Protein AF-A0A2A2EE87-F1 (afdb_monomer_lite)

Organism: NCBI:txid1960968

pLDDT: mean 79.37, std 14.18, range [43.84, 96.19]

Structure (mmCIF, N/CA/C/O backbone):
data_AF-A0A2A2EE87-F1
#
_entry.id   AF-A0A2A2EE87-F1
#
loop_
_atom_site.group_PDB
_atom_site.id
_atom_site.type_symbol
_atom_site.label_atom_id
_atom_site.label_alt_id
_atom_site.label_comp_id
_atom_site.label_asym_id
_atom_site.label_entity_id
_atom_site.label_seq_id
_atom_site.pd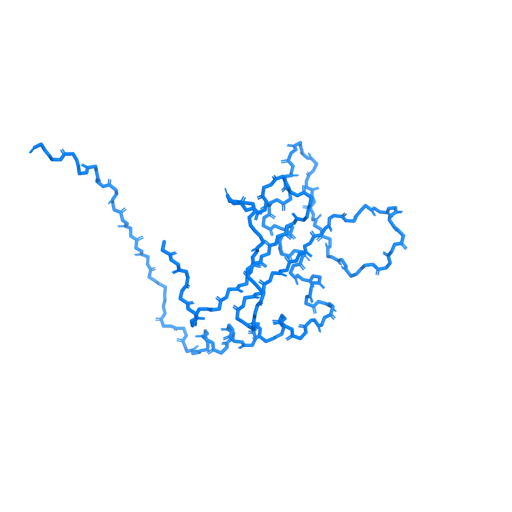bx_PDB_ins_code
_atom_site.Cartn_x
_atom_site.Cartn_y
_atom_site.Cartn_z
_atom_site.occupancy
_atom_site.B_iso_or_equiv
_atom_site.auth_seq_id
_atom_site.auth_comp_id
_atom_site.auth_asym_id
_atom_site.auth_atom_id
_atom_site.pdbx_PDB_model_num
ATOM 1 N N . HIS A 1 1 ? 0.737 17.628 10.728 1.00 49.25 1 HIS A N 1
ATOM 2 C CA . HIS A 1 1 ? 0.165 16.891 11.873 1.00 49.25 1 HIS A CA 1
ATOM 3 C C . HIS A 1 1 ? 0.764 15.494 11.883 1.00 49.25 1 HIS A C 1
ATOM 5 O O . HIS A 1 1 ? 0.856 14.929 10.801 1.00 49.25 1 HIS A O 1
ATOM 11 N N . PRO A 1 2 ? 1.221 14.968 13.031 1.00 76.94 2 PRO A N 1
ATOM 12 C CA . PRO A 1 2 ? 1.703 13.591 13.106 1.00 76.94 2 PRO A CA 1
ATOM 13 C C . PRO A 1 2 ? 0.554 12.615 12.827 1.00 76.94 2 PRO A C 1
ATOM 15 O O . PRO A 1 2 ? -0.592 12.890 13.188 1.00 76.94 2 PRO A O 1
ATOM 18 N N . ILE A 1 3 ? 0.862 11.493 12.178 1.00 79.62 3 ILE A N 1
ATOM 19 C CA . ILE A 1 3 ? -0.078 10.379 12.033 1.00 79.62 3 ILE A CA 1
ATOM 20 C C . ILE A 1 3 ? -0.257 9.752 13.420 1.00 79.62 3 ILE A C 1
ATOM 22 O O . ILE A 1 3 ? 0.721 9.542 14.137 1.00 79.62 3 ILE A O 1
ATOM 26 N N . GLY A 1 4 ? -1.509 9.531 13.826 1.00 83.12 4 GLY A N 1
ATOM 27 C CA . GLY A 1 4 ? -1.816 8.938 15.126 1.00 83.12 4 GLY A CA 1
ATOM 28 C C . GLY A 1 4 ? -1.294 7.509 15.209 1.00 83.12 4 GLY A C 1
ATOM 29 O O . GLY A 1 4 ? -1.307 6.793 14.212 1.00 83.12 4 GLY A O 1
ATOM 30 N N . GLU A 1 5 ? -0.866 7.082 16.397 1.00 83.50 5 GLU A N 1
ATOM 31 C CA . GLU A 1 5 ? -0.280 5.751 16.564 1.00 83.50 5 GLU A CA 1
ATOM 32 C C . GLU A 1 5 ? -1.253 4.653 16.118 1.00 83.50 5 GLU A C 1
ATOM 34 O O . GLU A 1 5 ? -0.819 3.696 15.493 1.00 83.50 5 GLU A O 1
ATOM 39 N N . ASP A 1 6 ? -2.560 4.824 16.347 1.00 88.06 6 ASP A N 1
ATOM 40 C CA . ASP A 1 6 ? -3.616 3.856 16.009 1.00 88.06 6 ASP A CA 1
ATOM 41 C C . ASP A 1 6 ? -3.993 3.756 14.530 1.00 88.06 6 ASP A C 1
ATOM 43 O O . ASP A 1 6 ? -4.875 2.977 14.164 1.00 88.06 6 ASP A O 1
ATOM 47 N N . VAL A 1 7 ? -3.310 4.505 13.671 1.00 89.94 7 VAL A N 1
ATOM 48 C CA . VAL A 1 7 ? -3.537 4.481 12.230 1.00 89.94 7 VAL A CA 1
ATOM 49 C C . VAL A 1 7 ? -2.673 3.399 11.589 1.00 89.94 7 VAL A C 1
ATOM 51 O O . VAL A 1 7 ? -1.485 3.274 11.879 1.00 89.94 7 VAL A O 1
ATOM 54 N N . TRP A 1 8 ? -3.280 2.634 10.686 1.00 93.69 8 TRP A N 1
ATOM 55 C CA . TRP A 1 8 ? -2.560 1.718 9.812 1.00 93.69 8 TRP A CA 1
ATOM 56 C C . TRP A 1 8 ? -2.164 2.430 8.523 1.00 93.69 8 TRP A C 1
ATOM 58 O O . TRP A 1 8 ? -2.991 3.089 7.891 1.00 93.69 8 TRP A O 1
ATOM 68 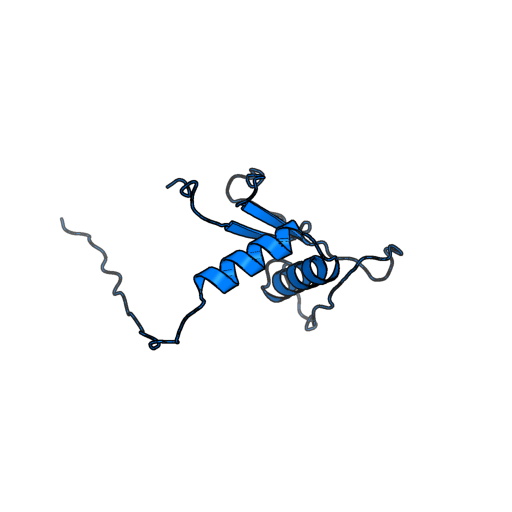N N . VAL A 1 9 ? -0.900 2.288 8.138 1.00 93.44 9 VAL A N 1
ATOM 69 C CA . VAL A 1 9 ? -0.314 2.905 6.949 1.00 93.44 9 VAL A CA 1
ATOM 70 C C . VAL A 1 9 ? 0.340 1.820 6.105 1.00 93.44 9 VAL A C 1
ATOM 72 O O . VAL A 1 9 ? 1.205 1.085 6.580 1.00 93.44 9 VAL A O 1
ATOM 75 N N . THR A 1 10 ? -0.064 1.737 4.841 1.00 92.81 10 THR A N 1
ATOM 76 C CA . THR A 1 10 ? 0.619 0.930 3.829 1.00 92.81 10 THR A CA 1
ATOM 77 C C . THR A 1 10 ? 1.139 1.875 2.758 1.00 92.81 10 THR A C 1
ATOM 79 O O . THR A 1 10 ? 0.357 2.422 1.982 1.00 92.81 10 THR A O 1
ATOM 82 N N . SER A 1 11 ? 2.450 2.081 2.738 1.00 91.06 11 SER A N 1
ATOM 83 C CA . SER A 1 11 ? 3.143 2.853 1.710 1.00 91.06 11 SER A CA 1
ATOM 84 C C . SER A 1 11 ? 3.680 1.909 0.641 1.00 91.06 11 SER A C 1
ATOM 86 O O . SER A 1 11 ? 4.163 0.821 0.959 1.00 91.06 11 SER A O 1
ATOM 88 N N . VAL A 1 12 ? 3.631 2.328 -0.619 1.00 89.88 12 VAL A N 1
ATOM 89 C CA . VAL A 1 12 ? 4.325 1.659 -1.725 1.00 89.88 12 VAL A CA 1
ATOM 90 C C . VAL A 1 12 ? 5.304 2.66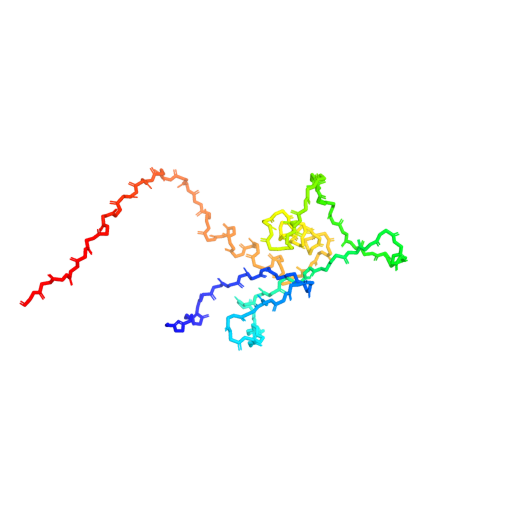4 -2.313 1.00 89.88 12 VAL A C 1
ATOM 92 O O . VAL A 1 12 ? 4.917 3.799 -2.565 1.00 89.88 12 VAL A O 1
ATOM 95 N N . GLU A 1 13 ? 6.557 2.259 -2.475 1.00 87.44 13 GLU A N 1
ATOM 96 C CA . GLU A 1 13 ? 7.658 3.102 -2.945 1.00 87.44 13 GLU A CA 1
ATOM 97 C C . GLU A 1 13 ? 8.423 2.371 -4.047 1.00 87.44 13 GLU A C 1
ATOM 99 O O . GLU A 1 13 ? 8.628 1.157 -3.957 1.00 87.44 13 GLU A O 1
ATOM 104 N N . MET A 1 14 ? 8.898 3.099 -5.056 1.00 85.62 14 MET A N 1
ATOM 105 C CA . MET A 1 14 ? 9.789 2.553 -6.080 1.00 85.62 14 MET A CA 1
ATOM 106 C C . MET A 1 14 ? 11.217 3.065 -5.860 1.00 85.62 14 MET A C 1
ATOM 108 O O . MET A 1 14 ? 11.449 4.264 -5.758 1.00 85.62 14 MET A O 1
ATOM 112 N N . GLU A 1 15 ? 12.194 2.161 -5.790 1.00 78.00 15 GLU A N 1
ATOM 113 C CA . GLU A 1 15 ? 13.594 2.497 -5.480 1.00 78.00 15 GLU A CA 1
ATOM 114 C C . GLU A 1 15 ? 14.293 3.310 -6.576 1.00 78.00 15 GLU A C 1
ATOM 116 O O . GLU A 1 15 ? 15.259 4.019 -6.300 1.00 78.00 15 GLU A O 1
ATOM 121 N N . ASP A 1 16 ? 13.806 3.225 -7.811 1.00 69.75 16 ASP A N 1
ATOM 122 C CA . ASP A 1 16 ? 14.354 3.952 -8.958 1.00 69.75 16 ASP A CA 1
ATOM 123 C C . ASP A 1 16 ? 13.851 5.415 -9.026 1.00 69.75 16 ASP A C 1
ATOM 125 O O . ASP A 1 16 ? 14.071 6.120 -10.015 1.00 69.75 16 ASP A O 1
ATOM 129 N N . GLU A 1 17 ? 13.192 5.896 -7.964 1.00 64.31 17 GLU A N 1
ATOM 130 C CA . GLU A 1 17 ? 12.697 7.266 -7.826 1.00 64.31 17 GLU A CA 1
ATOM 131 C C . GLU A 1 17 ? 13.704 8.207 -7.159 1.00 64.31 17 GLU A C 1
ATOM 133 O O . GLU A 1 17 ? 14.360 7.897 -6.168 1.00 64.31 17 GLU A O 1
ATOM 138 N N . LEU A 1 18 ? 13.763 9.438 -7.670 1.00 54.03 18 LEU A N 1
ATOM 139 C CA . LEU A 1 18 ? 14.612 10.510 -7.143 1.00 54.03 18 LEU A CA 1
ATOM 140 C C . LEU A 1 18 ? 14.035 11.197 -5.889 1.00 54.03 18 LEU A C 1
ATOM 142 O O . LEU A 1 18 ? 14.736 12.008 -5.287 1.00 54.03 18 LEU A O 1
ATOM 146 N N . VAL A 1 19 ? 12.784 10.915 -5.490 1.00 55.16 19 VAL A N 1
ATOM 147 C CA . VAL A 1 19 ? 12.137 11.553 -4.326 1.00 55.16 19 VAL A CA 1
ATOM 148 C C . VAL A 1 19 ? 11.161 10.593 -3.626 1.00 55.16 19 VAL A C 1
ATOM 150 O O . VAL A 1 19 ? 9.952 10.727 -3.767 1.00 55.16 19 VAL A O 1
ATOM 153 N N . ALA A 1 20 ? 11.673 9.651 -2.829 1.00 50.69 20 ALA A N 1
ATOM 154 C CA . ALA A 1 20 ? 10.826 8.764 -2.015 1.00 50.69 20 ALA A CA 1
ATOM 155 C C . ALA A 1 20 ? 10.315 9.407 -0.704 1.00 50.69 20 ALA A C 1
ATOM 157 O O . ALA A 1 20 ? 9.511 8.816 0.004 1.00 50.69 20 ALA A O 1
ATOM 158 N N . ALA A 1 21 ? 10.726 10.635 -0.369 1.00 53.84 21 ALA A N 1
ATOM 159 C CA . ALA A 1 21 ? 10.175 11.369 0.768 1.00 53.84 21 ALA A CA 1
ATOM 160 C C . ALA A 1 21 ? 10.365 12.878 0.584 1.00 53.84 21 ALA A C 1
ATOM 162 O O . ALA A 1 21 ? 11.439 13.331 0.185 1.00 53.84 21 ALA A O 1
ATOM 163 N N . LEU A 1 22 ? 9.339 13.671 0.913 1.00 52.16 22 LEU A N 1
ATOM 164 C CA . LEU A 1 22 ? 9.411 15.141 0.878 1.00 52.16 22 LEU A CA 1
ATOM 165 C C . LEU A 1 22 ? 10.509 15.687 1.817 1.00 52.16 22 LEU A C 1
ATOM 167 O O . LEU A 1 22 ? 11.001 16.795 1.611 1.00 52.16 22 LEU A O 1
ATOM 171 N N . ASP A 1 23 ? 10.886 14.899 2.830 1.00 62.78 23 ASP A N 1
ATOM 172 C CA . ASP A 1 23 ? 11.931 15.174 3.820 1.00 62.78 23 ASP A CA 1
ATOM 173 C C . ASP A 1 23 ? 13.140 14.214 3.743 1.00 62.78 23 ASP A C 1
ATOM 175 O O . ASP A 1 23 ? 14.098 14.374 4.502 1.00 62.78 23 ASP A O 1
ATOM 179 N N . GLY A 1 24 ? 13.127 13.237 2.828 1.00 64.12 24 GLY A N 1
ATOM 180 C CA . GLY A 1 24 ? 14.181 12.225 2.683 1.00 64.12 24 GLY A CA 1
ATOM 181 C C . GLY A 1 24 ? 14.280 11.209 3.832 1.00 64.12 24 GLY A C 1
ATOM 182 O O . GLY A 1 24 ? 15.231 10.423 3.848 1.00 64.12 24 GLY A O 1
ATOM 183 N N . ALA A 1 25 ? 13.360 11.221 4.802 1.00 73.00 25 ALA A N 1
ATOM 184 C CA . ALA A 1 25 ? 13.392 10.298 5.930 1.00 73.00 25 ALA A CA 1
ATOM 185 C C . ALA A 1 25 ? 12.823 8.926 5.540 1.00 73.00 25 ALA A C 1
ATOM 187 O O . ALA A 1 25 ? 11.872 8.820 4.772 1.00 73.00 25 ALA A O 1
ATOM 188 N N . ALA A 1 26 ? 13.394 7.858 6.101 1.00 78.88 26 ALA A N 1
ATOM 189 C CA . ALA A 1 26 ? 12.797 6.535 5.979 1.00 78.88 26 ALA A CA 1
ATOM 190 C C . ALA A 1 26 ? 11.458 6.497 6.728 1.00 78.88 26 ALA A C 1
ATOM 192 O O . ALA A 1 26 ? 11.360 6.987 7.858 1.00 78.88 26 ALA A O 1
ATOM 193 N N . ASN A 1 27 ? 10.457 5.862 6.120 1.00 81.31 27 ASN A N 1
ATOM 194 C CA . ASN A 1 27 ? 9.210 5.546 6.802 1.00 81.31 27 ASN A CA 1
ATOM 195 C C . ASN A 1 27 ? 9.473 4.767 8.105 1.00 81.31 27 ASN A C 1
ATOM 197 O O . ASN A 1 27 ? 10.352 3.898 8.127 1.00 81.31 27 ASN A O 1
ATOM 201 N N . PRO A 1 28 ? 8.704 5.027 9.177 1.00 85.62 28 PRO A N 1
ATOM 202 C CA . PRO A 1 28 ? 8.734 4.207 10.380 1.00 85.62 28 PRO A CA 1
ATOM 203 C C . PRO A 1 28 ? 8.495 2.723 10.073 1.00 85.62 28 PRO A C 1
ATOM 205 O O . PRO A 1 28 ? 7.691 2.376 9.212 1.00 85.62 28 PRO A O 1
ATOM 208 N N . GLU A 1 29 ? 9.156 1.842 10.823 1.00 83.38 29 GLU A N 1
ATOM 209 C CA . GLU A 1 29 ? 8.983 0.392 10.706 1.00 83.38 29 GLU A CA 1
ATOM 210 C C . GLU A 1 29 ? 8.402 -0.160 12.015 1.00 83.38 29 GLU A C 1
ATOM 212 O O . GLU A 1 29 ? 9.094 -0.283 13.028 1.00 83.38 29 GLU A O 1
ATOM 217 N N . HIS A 1 30 ? 7.102 -0.461 12.011 1.00 88.50 30 HIS A N 1
ATOM 218 C CA . HIS A 1 30 ? 6.391 -1.120 13.112 1.00 88.50 30 HIS A CA 1
ATOM 219 C C . HIS A 1 30 ? 5.142 -1.840 12.585 1.00 88.50 30 HIS A C 1
ATOM 221 O O . HIS A 1 30 ? 4.755 -1.659 11.439 1.00 88.50 30 HIS A O 1
ATOM 227 N N . ASP A 1 31 ? 4.452 -2.618 13.422 1.00 90.69 31 ASP A N 1
ATOM 228 C CA . ASP A 1 31 ? 3.365 -3.525 12.995 1.00 90.69 31 ASP A CA 1
ATOM 229 C C . ASP A 1 31 ? 2.183 -2.883 12.247 1.00 90.69 31 ASP A C 1
ATOM 231 O O . ASP A 1 31 ? 1.410 -3.598 11.619 1.00 90.69 31 ASP A O 1
ATOM 235 N N . ARG A 1 32 ? 2.029 -1.560 12.346 1.00 93.38 32 ARG A N 1
ATOM 236 C CA . ARG A 1 32 ? 0.958 -0.772 11.712 1.00 93.38 32 ARG A CA 1
ATOM 237 C C . ARG A 1 32 ? 1.460 0.105 10.565 1.00 93.38 32 ARG A C 1
ATOM 239 O O . ARG A 1 32 ? 0.659 0.800 9.953 1.00 93.38 32 ARG A O 1
ATOM 246 N N . TRP A 1 33 ? 2.763 0.100 10.290 1.00 93.62 33 TRP A N 1
ATOM 247 C CA . TRP A 1 33 ? 3.368 0.841 9.190 1.00 93.62 33 TRP A CA 1
ATOM 248 C C . TRP A 1 33 ? 4.185 -0.113 8.330 1.00 93.62 33 TRP A C 1
ATOM 250 O O . TRP A 1 33 ? 5.247 -0.593 8.728 1.00 93.62 33 TRP A O 1
ATOM 260 N N . LEU A 1 34 ? 3.685 -0.368 7.126 1.00 93.44 34 LEU A N 1
ATOM 261 C CA . LEU A 1 34 ? 4.329 -1.227 6.146 1.00 93.44 34 LEU A CA 1
ATOM 262 C C . LEU A 1 34 ? 4.766 -0.387 4.953 1.00 93.44 34 LEU A C 1
ATOM 264 O O . LEU A 1 34 ? 3.963 0.351 4.391 1.00 93.44 34 LEU A O 1
ATOM 268 N N . THR A 1 35 ? 6.022 -0.544 4.542 1.00 92.62 35 THR A N 1
ATOM 269 C CA . THR A 1 35 ? 6.520 -0.001 3.275 1.00 92.62 35 THR A CA 1
ATOM 270 C C . THR A 1 35 ? 6.813 -1.151 2.319 1.00 92.62 35 THR A C 1
ATOM 272 O O . THR A 1 35 ? 7.680 -1.984 2.590 1.00 92.62 35 THR A O 1
ATOM 275 N N . VAL A 1 36 ? 6.090 -1.208 1.203 1.00 91.62 36 VAL A N 1
ATOM 276 C CA . VAL A 1 36 ? 6.370 -2.106 0.079 1.00 91.62 36 VAL A CA 1
ATOM 277 C C . VAL A 1 36 ? 7.333 -1.389 -0.860 1.00 91.62 36 VAL A C 1
ATOM 279 O O . VAL A 1 36 ? 6.966 -0.385 -1.458 1.00 91.62 36 VAL A O 1
ATOM 282 N N . ARG A 1 37 ? 8.560 -1.899 -0.989 1.00 89.31 37 ARG A N 1
ATOM 283 C CA . ARG A 1 37 ? 9.569 -1.342 -1.902 1.00 89.31 37 ARG A CA 1
ATOM 284 C C . ARG A 1 37 ? 9.636 -2.164 -3.184 1.00 89.31 37 ARG A C 1
ATOM 286 O O . ARG A 1 37 ? 9.914 -3.362 -3.132 1.00 89.31 37 ARG A O 1
ATOM 293 N N . GLY A 1 38 ? 9.365 -1.525 -4.316 1.00 87.31 38 GLY A N 1
ATOM 294 C CA . GLY A 1 38 ? 9.526 -2.084 -5.653 1.00 87.31 38 GLY A CA 1
ATOM 295 C C . GLY A 1 38 ? 10.806 -1.588 -6.323 1.00 87.31 38 GLY A C 1
ATOM 296 O O . GLY A 1 38 ? 11.303 -0.508 -6.024 1.00 87.31 38 GLY A O 1
ATOM 297 N N . ARG A 1 39 ? 11.333 -2.374 -7.259 1.00 85.38 39 ARG A N 1
ATOM 298 C CA . ARG A 1 39 ? 12.466 -2.001 -8.115 1.00 85.38 39 ARG A CA 1
ATOM 299 C C . ARG A 1 39 ? 12.186 -2.471 -9.534 1.00 85.38 39 ARG A C 1
ATOM 301 O O . ARG A 1 39 ? 11.634 -3.560 -9.713 1.00 85.38 39 ARG A O 1
ATOM 308 N N . LEU A 1 40 ? 12.586 -1.689 -10.530 1.00 82.50 40 LEU A N 1
ATOM 309 C CA . LEU A 1 40 ? 12.581 -2.143 -11.912 1.00 82.50 40 LEU A CA 1
ATOM 310 C C . LEU A 1 40 ? 13.667 -3.206 -12.113 1.00 82.50 40 LEU A C 1
ATOM 312 O O . LEU A 1 40 ? 14.855 -2.965 -11.904 1.00 82.50 40 LEU A O 1
ATOM 316 N N . ALA A 1 41 ? 13.255 -4.392 -12.548 1.00 74.62 41 ALA A N 1
ATOM 317 C CA . ALA A 1 41 ? 14.168 -5.411 -13.038 1.00 74.62 41 ALA A CA 1
ATOM 318 C C . ALA A 1 41 ? 14.205 -5.324 -14.567 1.00 74.62 41 ALA A C 1
ATOM 320 O O . ALA A 1 41 ? 13.173 -5.455 -15.223 1.00 74.62 41 ALA A O 1
ATOM 321 N N . GLY A 1 42 ? 15.387 -5.082 -15.135 1.00 66.06 42 GLY A N 1
ATOM 322 C CA . GLY A 1 42 ? 15.605 -5.284 -16.565 1.00 66.06 42 GLY A CA 1
ATOM 323 C C . GLY A 1 42 ? 15.647 -6.778 -16.893 1.00 66.06 42 GLY A C 1
ATOM 324 O O . GLY A 1 42 ? 16.008 -7.590 -16.043 1.00 66.06 42 GLY A O 1
ATOM 325 N N . ASP A 1 43 ? 15.335 -7.127 -18.141 1.00 61.72 43 ASP A N 1
ATOM 326 C CA . ASP A 1 43 ? 15.269 -8.511 -18.651 1.00 61.72 43 ASP A CA 1
ATOM 327 C C . ASP A 1 43 ? 16.591 -9.307 -18.472 1.00 61.72 43 ASP A C 1
ATOM 329 O O . ASP A 1 43 ? 16.614 -10.532 -18.551 1.00 61.72 43 ASP A O 1
ATOM 333 N N . ASP A 1 44 ? 17.700 -8.614 -18.186 1.00 56.56 44 ASP A N 1
ATOM 334 C CA . ASP A 1 44 ? 19.064 -9.156 -18.099 1.00 56.56 44 ASP A CA 1
ATOM 335 C C . ASP A 1 44 ? 19.569 -9.374 -16.652 1.00 56.56 44 ASP A C 1
ATOM 337 O O . ASP A 1 44 ? 20.695 -9.825 -16.446 1.00 56.56 44 ASP A O 1
ATOM 341 N N . ASP A 1 45 ? 18.773 -9.068 -15.613 1.00 60.03 45 ASP A N 1
ATOM 342 C CA . ASP A 1 45 ? 19.272 -9.119 -14.221 1.00 60.03 45 ASP A CA 1
ATOM 343 C C . ASP A 1 45 ? 19.406 -10.559 -13.674 1.00 60.03 45 ASP A C 1
ATOM 345 O O . ASP A 1 45 ? 19.972 -10.768 -12.603 1.00 60.03 45 ASP A O 1
ATOM 349 N N . GLY A 1 46 ? 18.920 -11.581 -14.398 1.00 53.62 46 GLY A N 1
ATOM 350 C CA . GLY A 1 46 ? 19.184 -13.014 -14.152 1.00 53.62 46 GLY A CA 1
ATOM 351 C C . GLY A 1 46 ? 18.766 -13.569 -12.777 1.00 53.62 46 GLY A C 1
ATOM 352 O O . GLY A 1 46 ? 18.932 -14.760 -12.503 1.00 53.62 46 GLY A O 1
ATOM 353 N N . ARG A 1 47 ? 18.228 -12.725 -11.895 1.00 58.66 47 ARG A N 1
ATOM 354 C CA . ARG A 1 47 ? 17.734 -13.076 -10.567 1.00 58.66 47 ARG A CA 1
ATOM 355 C C . ARG A 1 47 ? 16.294 -13.561 -10.705 1.00 58.66 47 ARG A C 1
ATOM 357 O O . ARG A 1 47 ? 15.483 -12.848 -11.291 1.00 58.66 47 ARG A O 1
ATOM 364 N N . PRO A 1 48 ? 15.935 -14.723 -10.136 1.00 57.12 48 PRO A N 1
ATOM 365 C CA . PRO A 1 48 ? 14.540 -15.116 -10.017 1.00 57.12 48 PRO A CA 1
ATOM 366 C C . PRO A 1 48 ? 13.871 -14.189 -8.997 1.00 57.12 48 PRO A C 1
ATOM 368 O O . PRO A 1 48 ? 13.889 -14.441 -7.793 1.00 57.12 48 PRO A O 1
ATOM 371 N N . LEU A 1 49 ? 13.345 -13.071 -9.483 1.00 67.31 49 LEU A N 1
ATOM 372 C CA . LEU A 1 49 ? 12.527 -12.148 -8.715 1.00 67.31 49 LEU A CA 1
ATOM 373 C C . LEU A 1 49 ? 11.065 -12.472 -9.001 1.00 67.31 49 LEU A C 1
ATOM 375 O O . LEU A 1 49 ? 10.681 -12.694 -10.147 1.00 67.31 49 LEU A O 1
ATOM 379 N N . VAL A 1 50 ? 10.249 -12.496 -7.950 1.00 79.81 50 VAL A N 1
ATOM 380 C CA . VAL A 1 50 ? 8.802 -12.405 -8.127 1.00 79.81 50 VAL A CA 1
ATOM 381 C C . VAL A 1 50 ? 8.531 -11.007 -8.664 1.00 79.81 50 VAL A C 1
ATOM 383 O O . VAL A 1 50 ? 8.827 -10.020 -7.992 1.00 79.81 50 VAL A O 1
ATOM 386 N N . SER A 1 51 ? 8.027 -10.933 -9.888 1.00 82.81 51 SER A N 1
ATOM 387 C CA . SER A 1 51 ? 7.748 -9.683 -10.580 1.00 82.81 51 SER A CA 1
ATOM 388 C C . SER A 1 51 ? 6.361 -9.729 -11.204 1.00 82.81 51 SER A C 1
ATOM 390 O O . SER A 1 51 ? 5.834 -10.790 -11.542 1.00 82.81 51 SER A O 1
ATOM 392 N N . SER A 1 52 ? 5.761 -8.553 -11.338 1.00 85.25 52 SER A N 1
ATOM 393 C CA . SER A 1 52 ? 4.509 -8.359 -12.060 1.00 85.25 52 SER A CA 1
ATOM 394 C C . SER A 1 52 ? 4.795 -7.425 -13.233 1.00 85.25 52 SER A C 1
ATOM 396 O O . SER A 1 52 ? 5.419 -6.382 -13.017 1.00 85.25 52 SER A O 1
ATOM 398 N N . PRO A 1 53 ? 4.411 -7.790 -14.468 1.00 83.94 53 PRO A N 1
ATOM 399 C CA . PRO A 1 53 ? 4.663 -6.951 -15.628 1.00 83.94 53 PRO A CA 1
ATOM 400 C C . PRO A 1 53 ? 3.813 -5.681 -15.559 1.00 83.94 53 PRO A C 1
ATOM 402 O O . PRO A 1 53 ? 2.675 -5.707 -15.093 1.00 83.94 53 PRO A O 1
ATOM 405 N N . VAL A 1 54 ? 4.369 -4.582 -16.060 1.00 81.00 54 VAL A N 1
ATOM 406 C CA . VAL A 1 54 ? 3.654 -3.321 -16.264 1.00 81.00 54 VAL A CA 1
ATOM 407 C C . VAL A 1 54 ? 3.643 -3.042 -17.757 1.00 81.00 54 VAL A C 1
ATOM 409 O O . VAL A 1 54 ? 4.709 -2.937 -18.365 1.00 81.00 54 VAL A O 1
ATOM 412 N N . ASP A 1 55 ? 2.453 -2.909 -18.341 1.00 78.69 55 ASP A N 1
ATOM 413 C CA . ASP A 1 55 ? 2.315 -2.500 -19.737 1.00 78.69 55 ASP A CA 1
ATOM 414 C C . ASP A 1 55 ? 2.727 -1.031 -19.873 1.00 78.69 55 ASP A C 1
ATOM 416 O O . ASP A 1 55 ? 2.056 -0.099 -19.408 1.00 78.69 55 ASP A O 1
ATOM 420 N N . VAL A 1 56 ? 3.881 -0.826 -20.501 1.00 68.12 56 VAL A N 1
ATOM 421 C CA . VAL A 1 56 ? 4.419 0.495 -20.800 1.00 68.12 56 VAL A CA 1
ATOM 422 C C . VAL A 1 56 ? 4.145 0.843 -22.259 1.00 68.12 56 VAL A C 1
ATOM 424 O O . VAL A 1 56 ? 4.713 0.235 -23.154 1.00 68.12 56 VAL A O 1
ATOM 427 N N . ASP A 1 57 ? 3.261 1.816 -22.515 1.00 66.06 57 ASP A N 1
ATOM 428 C CA . ASP A 1 57 ? 3.152 2.406 -23.855 1.00 66.06 57 ASP A CA 1
ATOM 429 C C . ASP A 1 57 ? 4.478 3.090 -24.207 1.00 66.06 57 ASP A C 1
ATOM 431 O O . ASP A 1 57 ? 5.059 3.790 -23.369 1.00 66.06 57 ASP A O 1
ATOM 435 N N . ASP A 1 58 ? 4.912 2.934 -25.459 1.00 56.56 58 ASP A N 1
ATOM 436 C CA . ASP A 1 58 ? 6.127 3.534 -26.015 1.00 56.56 58 ASP A CA 1
ATOM 437 C C . ASP A 1 58 ? 6.025 5.076 -26.041 1.00 56.56 58 ASP A C 1
ATOM 439 O O . ASP A 1 58 ? 5.636 5.689 -27.039 1.00 56.56 58 ASP A O 1
ATOM 443 N N . GLY A 1 59 ? 6.362 5.729 -24.927 1.00 54.72 59 GLY A N 1
ATOM 444 C CA . GLY A 1 59 ? 6.345 7.185 -24.780 1.00 54.72 59 GLY A CA 1
ATOM 445 C C . GLY A 1 59 ? 7.459 7.697 -23.856 1.00 54.72 59 GLY A C 1
ATOM 446 O O . GLY A 1 59 ? 7.839 7.010 -22.907 1.00 54.72 59 GLY A O 1
ATOM 447 N N . PRO A 1 60 ? 8.024 8.893 -24.112 1.00 55.72 60 PRO A N 1
ATOM 448 C CA . PRO A 1 60 ? 9.117 9.420 -23.308 1.00 55.72 60 PRO A CA 1
ATOM 449 C C . PRO A 1 60 ? 8.591 9.917 -21.954 1.00 55.72 60 PRO A C 1
ATOM 451 O O . PRO A 1 60 ? 7.672 10.729 -21.911 1.00 55.72 60 PRO A O 1
ATOM 454 N N . LEU A 1 61 ? 9.250 9.471 -20.878 1.00 53.28 61 LEU A N 1
ATOM 455 C CA . LEU A 1 61 ? 9.012 9.805 -19.463 1.00 53.28 61 LEU A CA 1
ATOM 456 C C . LEU A 1 61 ? 7.804 9.103 -18.822 1.00 53.28 61 LEU A C 1
ATOM 458 O O . LEU A 1 61 ? 6.872 9.754 -18.358 1.00 53.28 61 LEU A O 1
ATOM 462 N N . ARG A 1 62 ? 7.870 7.773 -18.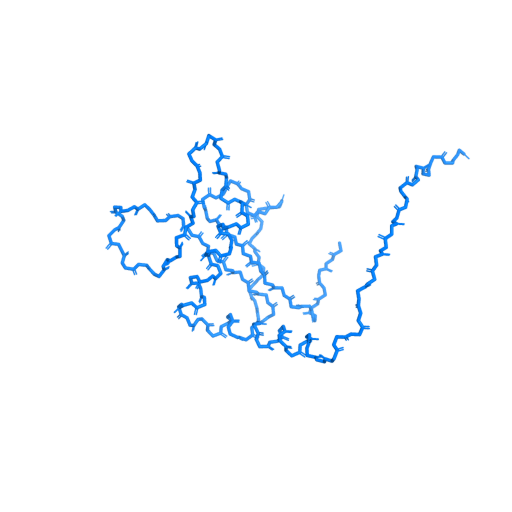697 1.00 57.47 62 ARG A N 1
ATOM 463 C CA . ARG A 1 62 ? 7.167 7.084 -17.608 1.00 57.47 62 ARG A CA 1
ATOM 464 C C . ARG A 1 62 ? 8.070 7.098 -16.391 1.00 57.47 62 ARG A C 1
ATOM 466 O O . ARG A 1 62 ? 9.138 6.493 -16.376 1.00 57.47 62 ARG A O 1
ATOM 473 N N . LEU A 1 63 ? 7.684 7.893 -15.415 1.00 63.72 63 LEU A N 1
ATOM 474 C CA . LEU A 1 63 ? 8.339 7.915 -14.123 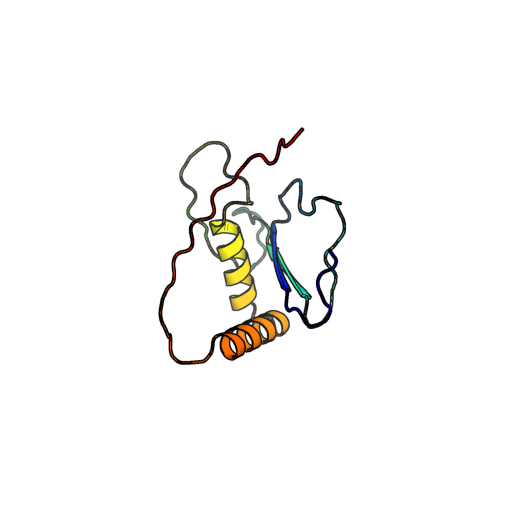1.00 63.72 63 LEU A CA 1
ATOM 475 C C . LEU A 1 63 ? 7.728 6.758 -13.318 1.00 63.72 63 LEU A C 1
ATOM 477 O O . LEU A 1 63 ? 6.522 6.539 -13.373 1.00 63.72 63 LEU A O 1
ATOM 481 N N . THR A 1 64 ? 8.532 6.034 -12.548 1.00 60.81 64 THR A N 1
ATOM 482 C CA . THR A 1 64 ? 8.082 4.887 -11.733 1.00 60.81 64 THR A CA 1
ATOM 483 C C . THR A 1 64 ? 7.015 5.230 -10.680 1.00 60.81 64 THR A C 1
ATOM 485 O O . THR A 1 64 ? 6.457 4.321 -10.075 1.00 60.81 64 THR A O 1
ATOM 488 N N . HIS A 1 65 ? 6.664 6.513 -10.538 1.00 68.44 65 HIS A N 1
ATOM 489 C CA . HIS A 1 65 ? 5.558 6.994 -9.710 1.00 68.44 65 HIS A CA 1
ATOM 490 C C . HIS A 1 65 ? 4.167 6.775 -10.327 1.00 68.44 65 HIS A C 1
ATOM 492 O O . HIS A 1 65 ? 3.164 7.064 -9.672 1.00 68.44 65 HIS A O 1
ATOM 498 N N . ASP A 1 66 ? 4.070 6.285 -11.570 1.00 78.69 66 ASP A N 1
ATOM 499 C CA . ASP A 1 66 ? 2.773 5.895 -12.125 1.00 78.69 66 ASP A CA 1
ATOM 500 C C . ASP A 1 66 ? 2.159 4.769 -11.277 1.00 78.69 66 ASP A C 1
ATOM 502 O O . ASP A 1 66 ? 2.829 3.798 -10.904 1.00 78.69 66 ASP A O 1
ATOM 506 N N . LEU A 1 67 ? 0.849 4.873 -11.024 1.00 84.50 67 LEU A N 1
ATOM 507 C CA . LEU A 1 67 ? 0.095 3.931 -10.188 1.00 84.50 67 LEU A CA 1
ATOM 508 C C . LEU A 1 67 ? 0.309 2.467 -10.607 1.00 84.50 67 LEU A C 1
ATOM 510 O O . LEU A 1 67 ? 0.395 1.594 -9.752 1.00 84.50 67 LEU A O 1
ATOM 514 N N . ALA A 1 68 ? 0.472 2.206 -11.906 1.00 86.56 68 ALA A N 1
ATOM 515 C CA . ALA A 1 68 ? 0.688 0.862 -12.433 1.00 86.56 68 ALA A CA 1
ATOM 516 C C . ALA A 1 68 ? 1.961 0.185 -11.879 1.00 86.56 68 ALA A C 1
ATOM 518 O O . ALA A 1 68 ? 1.957 -1.018 -11.625 1.00 86.56 68 ALA A O 1
ATOM 519 N N . PHE A 1 69 ? 3.042 0.936 -11.631 1.00 86.75 69 PHE A N 1
ATOM 520 C CA . PHE A 1 69 ? 4.251 0.379 -11.010 1.00 86.75 69 PHE A CA 1
ATOM 521 C C . PHE A 1 69 ? 4.041 0.079 -9.526 1.00 86.75 69 PHE A C 1
ATOM 523 O O . PHE A 1 69 ? 4.518 -0.943 -9.034 1.00 86.75 69 PHE A O 1
ATOM 530 N N . HIS A 1 70 ? 3.280 0.923 -8.827 1.00 89.25 70 HIS A N 1
ATOM 531 C CA . HIS A 1 70 ? 2.929 0.698 -7.426 1.00 89.25 70 HIS A CA 1
ATOM 532 C C . HIS A 1 70 ? 2.027 -0.537 -7.279 1.00 89.25 70 HIS A C 1
ATOM 534 O O . HIS A 1 70 ? 2.263 -1.383 -6.416 1.00 89.25 70 HIS A O 1
ATOM 540 N N . GLU A 1 71 ? 1.043 -0.695 -8.166 1.00 91.62 71 GLU A N 1
ATOM 541 C CA . GLU A 1 71 ? 0.197 -1.891 -8.240 1.00 91.62 71 GLU A CA 1
ATOM 542 C C . GLU A 1 71 ? 1.028 -3.153 -8.507 1.00 91.62 71 GLU A C 1
ATOM 544 O O . GLU A 1 71 ? 0.846 -4.166 -7.830 1.00 91.62 71 GLU A O 1
ATOM 549 N N . ALA A 1 72 ? 1.992 -3.092 -9.429 1.00 90.31 72 ALA A N 1
ATOM 550 C CA . ALA A 1 72 ? 2.879 -4.216 -9.721 1.00 90.31 72 ALA A CA 1
ATOM 551 C C . ALA A 1 72 ? 3.814 -4.565 -8.551 1.00 90.31 72 ALA A C 1
ATOM 553 O O . ALA A 1 72 ? 4.026 -5.749 -8.261 1.00 90.31 72 ALA A O 1
ATOM 554 N N . ALA A 1 73 ? 4.352 -3.567 -7.846 1.00 90.31 73 ALA A N 1
ATOM 555 C CA . ALA A 1 73 ? 5.153 -3.782 -6.643 1.00 90.31 73 ALA A CA 1
ATOM 556 C C . ALA A 1 73 ? 4.318 -4.443 -5.535 1.00 90.31 73 ALA A C 1
ATOM 558 O O . ALA A 1 73 ? 4.753 -5.432 -4.938 1.00 90.31 73 ALA A O 1
ATOM 559 N N . TYR A 1 74 ? 3.087 -3.96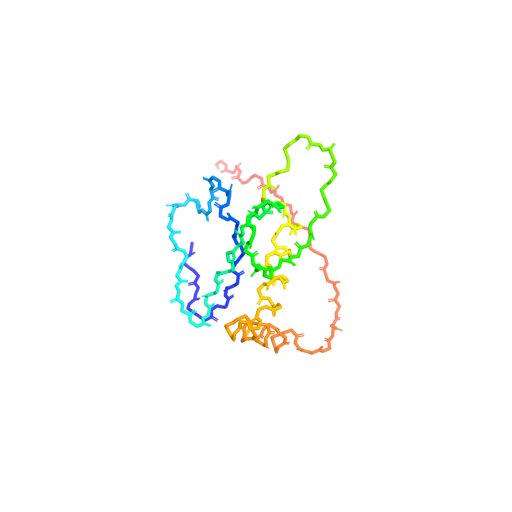8 -5.325 1.00 92.44 74 TYR A N 1
ATOM 560 C CA . TYR A 1 74 ? 2.144 -4.562 -4.377 1.00 92.44 74 TYR A CA 1
ATOM 561 C C . TYR A 1 74 ? 1.801 -6.011 -4.739 1.00 92.44 74 TYR A C 1
ATOM 563 O O . TYR A 1 74 ? 1.890 -6.904 -3.897 1.00 92.44 74 TYR A O 1
ATOM 571 N N . ALA A 1 75 ? 1.466 -6.272 -6.005 1.00 92.19 75 ALA A N 1
ATOM 572 C CA . ALA A 1 75 ? 1.142 -7.608 -6.497 1.00 92.19 75 ALA A CA 1
ATOM 573 C C . ALA A 1 75 ? 2.326 -8.576 -6.360 1.00 92.19 75 ALA A C 1
ATOM 575 O O . ALA A 1 75 ? 2.148 -9.745 -6.011 1.00 92.19 75 ALA A O 1
ATOM 576 N N . SER A 1 76 ? 3.548 -8.098 -6.588 1.00 91.50 76 SER A N 1
ATOM 577 C CA . SER A 1 76 ? 4.765 -8.893 -6.396 1.00 91.50 76 SER A CA 1
ATOM 578 C C . SER A 1 76 ? 4.999 -9.206 -4.914 1.00 91.50 76 SER A C 1
ATOM 580 O O . SER A 1 76 ? 5.299 -10.347 -4.563 1.00 91.50 76 SER A O 1
ATOM 582 N N . ALA A 1 77 ? 4.774 -8.236 -4.023 1.00 91.19 77 ALA A N 1
ATOM 583 C CA . ALA A 1 77 ? 4.842 -8.444 -2.577 1.00 91.19 77 ALA A CA 1
ATOM 584 C C . ALA A 1 77 ? 3.775 -9.430 -2.066 1.00 91.19 77 ALA A C 1
ATOM 586 O O . ALA A 1 77 ? 4.061 -10.240 -1.179 1.00 91.19 77 ALA A O 1
ATOM 587 N N . ALA A 1 78 ? 2.576 -9.413 -2.654 1.00 92.25 78 ALA A N 1
ATOM 588 C CA . ALA A 1 78 ? 1.518 -10.375 -2.356 1.00 92.25 78 ALA A CA 1
ATOM 589 C C . ALA A 1 78 ? 1.906 -11.793 -2.802 1.00 92.25 78 ALA A C 1
ATOM 591 O O . ALA A 1 78 ? 1.761 -12.744 -2.037 1.00 92.25 78 ALA A O 1
ATOM 592 N N . GLN A 1 79 ? 2.474 -11.938 -4.002 1.00 90.81 79 GLN A N 1
ATOM 593 C CA . GLN A 1 79 ? 2.962 -13.224 -4.516 1.00 90.81 79 GLN A CA 1
ATOM 594 C C . GLN A 1 79 ? 4.129 -13.802 -3.698 1.00 90.81 79 GLN A C 1
ATOM 596 O O . GLN A 1 79 ? 4.263 -15.021 -3.605 1.00 90.81 79 GLN A O 1
ATOM 601 N N . LEU A 1 80 ? 4.951 -12.952 -3.073 1.00 89.88 80 LEU A N 1
ATOM 602 C CA . LEU A 1 80 ? 5.994 -13.380 -2.133 1.00 89.88 80 LEU A CA 1
ATOM 603 C C . LEU A 1 80 ? 5.428 -13.962 -0.824 1.00 89.88 80 LEU A C 1
ATOM 605 O O . LEU A 1 80 ? 6.180 -14.591 -0.080 1.00 89.88 80 LEU A O 1
ATOM 609 N N . GLY A 1 81 ? 4.138 -13.760 -0.531 1.00 90.12 81 GLY A N 1
ATOM 610 C CA . GLY A 1 81 ? 3.501 -14.244 0.696 1.00 90.12 81 GLY A CA 1
ATOM 611 C C . GLY A 1 81 ? 4.028 -13.545 1.950 1.00 90.12 81 GLY A C 1
ATOM 612 O O . GLY A 1 81 ? 4.282 -14.193 2.963 1.00 90.12 81 GLY A O 1
ATOM 613 N N . SER A 1 82 ? 4.274 -12.231 1.876 1.00 88.06 82 SER A N 1
ATOM 614 C CA . SER A 1 82 ? 4.774 -11.461 3.020 1.00 88.06 82 SER A CA 1
ATOM 615 C C . SER A 1 82 ? 3.754 -11.458 4.170 1.00 88.06 82 SER A C 1
ATOM 617 O O . SER A 1 82 ? 2.683 -10.864 4.022 1.00 88.06 82 SER A O 1
ATOM 619 N N . PRO A 1 83 ? 4.081 -12.000 5.364 1.00 92.38 83 PRO A N 1
ATOM 620 C CA . PRO A 1 83 ? 3.137 -12.025 6.482 1.00 92.38 83 PRO A CA 1
ATOM 621 C C . PRO A 1 83 ? 2.741 -10.629 6.974 1.00 92.38 83 PRO A C 1
ATOM 623 O O . PRO A 1 83 ? 1.691 -10.462 7.588 1.00 92.38 83 PRO A O 1
ATOM 626 N N . ALA A 1 84 ? 3.594 -9.619 6.772 1.00 92.44 84 ALA A N 1
ATOM 627 C CA . ALA A 1 84 ? 3.267 -8.238 7.121 1.00 92.44 84 ALA A CA 1
ATOM 628 C C . ALA A 1 84 ? 2.196 -7.671 6.181 1.00 92.44 84 ALA A C 1
ATOM 630 O O . ALA A 1 84 ? 1.245 -7.043 6.645 1.00 92.44 84 ALA A O 1
ATOM 631 N N . LEU A 1 85 ? 2.310 -7.964 4.884 1.00 94.50 85 LEU A N 1
ATOM 632 C CA . LEU A 1 85 ? 1.320 -7.566 3.890 1.00 94.50 85 LEU A CA 1
ATOM 633 C C . LEU A 1 85 ? -0.022 -8.259 4.132 1.00 94.50 85 LEU A C 1
ATOM 635 O O . LEU A 1 85 ? -1.052 -7.596 4.178 1.00 94.50 85 LEU A O 1
ATOM 639 N N . GLU A 1 86 ? -0.003 -9.566 4.404 1.00 95.38 86 GLU A N 1
ATOM 640 C CA . GLU A 1 86 ? -1.214 -10.325 4.737 1.00 95.38 86 GLU A CA 1
ATOM 641 C C . GLU A 1 86 ? -1.944 -9.755 5.963 1.00 95.38 86 GLU A C 1
ATOM 643 O O . GLU A 1 86 ? -3.174 -9.674 5.971 1.00 95.38 86 GLU A O 1
ATOM 648 N N . ARG A 1 87 ? -1.204 -9.316 6.994 1.00 96.06 87 ARG A N 1
ATOM 649 C CA . ARG A 1 87 ? -1.795 -8.649 8.167 1.00 96.06 87 ARG A CA 1
ATOM 650 C C . ARG A 1 87 ? -2.449 -7.317 7.809 1.00 96.06 87 ARG A C 1
ATOM 652 O O . ARG A 1 87 ? -3.555 -7.058 8.280 1.00 96.06 87 ARG A O 1
ATOM 659 N N . HIS A 1 88 ? -1.794 -6.495 6.989 1.00 96.19 88 HIS A N 1
ATOM 660 C CA . HIS A 1 88 ? -2.352 -5.220 6.530 1.00 96.19 88 HIS A CA 1
ATOM 661 C C . HIS A 1 88 ? -3.619 -5.433 5.684 1.00 96.19 88 HIS A C 1
ATOM 663 O O . HIS A 1 88 ? -4.637 -4.788 5.939 1.00 96.19 88 HIS A O 1
ATOM 669 N N . ASP A 1 89 ? -3.606 -6.395 4.758 1.00 95.69 89 ASP A N 1
ATOM 670 C CA . ASP A 1 89 ? -4.774 -6.763 3.947 1.00 95.69 89 ASP A CA 1
ATOM 671 C C . ASP A 1 89 ? -5.929 -7.303 4.798 1.00 95.69 89 ASP A C 1
ATOM 673 O O . ASP A 1 89 ? -7.094 -6.973 4.565 1.00 95.69 89 ASP A O 1
ATOM 677 N N . ALA A 1 90 ? -5.630 -8.142 5.794 1.00 95.69 90 ALA A N 1
ATOM 678 C CA . ALA A 1 90 ? -6.634 -8.649 6.724 1.00 95.69 90 ALA A CA 1
ATOM 679 C C . ALA A 1 90 ? -7.258 -7.520 7.553 1.00 95.69 90 ALA A C 1
ATOM 681 O O . ALA A 1 90 ? -8.480 -7.485 7.708 1.00 95.69 90 ALA A O 1
ATOM 682 N N . HIS A 1 91 ? -6.442 -6.580 8.040 1.00 95.19 91 HIS A N 1
ATOM 683 C CA . HIS A 1 91 ? -6.931 -5.417 8.775 1.00 95.19 91 HIS A CA 1
ATOM 684 C C . HIS A 1 91 ? -7.819 -4.523 7.902 1.00 95.19 91 HIS A C 1
ATOM 686 O O . HIS A 1 91 ? -8.918 -4.163 8.327 1.00 95.19 91 HIS A O 1
ATOM 692 N N . LEU A 1 92 ? -7.389 -4.207 6.674 1.00 93.25 92 LEU A N 1
ATOM 693 C CA . LEU A 1 92 ? -8.188 -3.417 5.735 1.00 93.25 92 LEU A CA 1
ATOM 694 C C . LEU A 1 92 ? -9.527 -4.097 5.455 1.00 93.25 92 LEU A C 1
ATOM 696 O O . LEU A 1 92 ? -10.566 -3.456 5.591 1.00 93.25 92 LEU A O 1
ATOM 700 N N . ARG A 1 93 ? -9.508 -5.396 5.126 1.00 93.38 93 ARG A N 1
ATOM 701 C CA . ARG A 1 93 ? -10.722 -6.180 4.865 1.00 93.38 93 ARG A CA 1
ATOM 702 C C . ARG A 1 93 ? -11.678 -6.125 6.052 1.00 93.38 93 ARG A C 1
ATOM 704 O O . ARG A 1 93 ? -12.833 -5.780 5.854 1.00 93.38 93 ARG A O 1
ATOM 711 N N . SER A 1 94 ? -11.178 -6.351 7.265 1.00 93.81 94 SER A N 1
ATOM 712 C CA . SER A 1 94 ? -11.976 -6.255 8.493 1.00 93.81 94 SER A CA 1
ATOM 713 C C . SER A 1 94 ? -12.516 -4.843 8.755 1.00 93.81 94 SER A C 1
ATOM 715 O O . SER A 1 94 ? -13.599 -4.688 9.307 1.00 93.81 94 SER A O 1
ATOM 717 N N . THR A 1 95 ? -11.789 -3.805 8.342 1.00 91.62 95 THR A N 1
ATOM 718 C CA . THR A 1 95 ? -12.193 -2.402 8.531 1.00 91.62 95 THR A CA 1
ATOM 719 C C . THR A 1 95 ? -13.305 -1.985 7.571 1.00 91.62 95 THR A C 1
ATOM 721 O O . THR A 1 95 ? -14.179 -1.206 7.946 1.00 91.62 95 THR A O 1
ATOM 724 N N . ILE A 1 96 ? -13.274 -2.489 6.334 1.00 87.94 96 ILE A N 1
ATOM 725 C CA . ILE A 1 96 ? -14.288 -2.200 5.307 1.00 87.94 96 ILE A CA 1
ATOM 726 C C . ILE A 1 96 ? -15.412 -3.242 5.264 1.00 87.94 96 ILE A C 1
ATOM 728 O O . ILE A 1 96 ? -16.319 -3.126 4.441 1.00 87.94 96 ILE A O 1
ATOM 732 N N . GLU A 1 97 ? -15.343 -4.271 6.110 1.00 89.50 97 GLU A N 1
ATOM 733 C CA . GLU A 1 97 ? -16.402 -5.260 6.265 1.00 89.50 97 GLU A CA 1
ATOM 734 C C . GLU A 1 97 ? -17.712 -4.576 6.669 1.00 89.50 97 GLU A C 1
ATOM 736 O O . GLU A 1 97 ? -17.759 -3.688 7.520 1.00 89.50 97 GLU A O 1
ATOM 741 N N . GLY A 1 98 ? -18.800 -5.015 6.046 1.00 85.75 98 GLY A N 1
ATOM 742 C CA . GLY A 1 98 ? -20.132 -4.484 6.283 1.00 85.75 98 GLY A CA 1
ATOM 743 C C . GLY A 1 98 ? -20.930 -4.360 4.997 1.00 85.75 98 GLY A C 1
ATOM 744 O O . GLY A 1 98 ? -20.439 -4.598 3.892 1.00 85.75 98 GLY A O 1
ATOM 745 N N . ASP A 1 99 ? -22.190 -3.978 5.153 1.00 88.38 99 ASP A N 1
ATOM 746 C CA . ASP A 1 99 ? -23.067 -3.746 4.018 1.00 88.38 99 ASP A CA 1
ATOM 747 C C . ASP A 1 99 ? -22.792 -2.359 3.440 1.00 88.38 99 ASP A C 1
ATOM 749 O O . ASP A 1 99 ? -22.882 -1.350 4.146 1.00 88.38 99 ASP A O 1
ATOM 753 N N . TYR A 1 100 ? -22.493 -2.298 2.143 1.00 84.06 100 TYR A N 1
ATOM 754 C CA . TYR A 1 100 ? -22.376 -1.037 1.418 1.00 84.06 100 TYR A CA 1
ATOM 755 C C . TYR A 1 100 ? -23.661 -0.207 1.587 1.00 84.06 100 TYR A C 1
ATOM 757 O O . TYR A 1 100 ? -24.736 -0.608 1.146 1.00 84.06 100 TYR A O 1
ATOM 765 N N . GLN A 1 101 ? -23.542 0.958 2.232 1.00 88.31 101 GLN A N 1
ATOM 766 C CA . GLN A 1 101 ? -24.686 1.826 2.548 1.00 88.31 101 GLN A CA 1
ATOM 767 C C . GLN A 1 101 ? -25.010 2.838 1.434 1.00 88.31 101 GLN A C 1
ATOM 769 O O . GLN A 1 101 ? -26.120 3.363 1.386 1.00 88.31 101 GLN A O 1
ATOM 774 N N . GLY A 1 102 ? -24.059 3.129 0.539 1.00 86.56 102 GLY A N 1
ATOM 775 C CA . GLY A 1 102 ? -24.222 4.101 -0.546 1.00 86.56 102 GLY A CA 1
ATOM 776 C C . GLY A 1 102 ? -22.959 4.921 -0.827 1.00 86.56 102 GLY A C 1
ATOM 777 O O . GLY A 1 102 ? -22.013 4.926 -0.043 1.00 86.56 102 GLY A O 1
ATOM 778 N N . THR A 1 103 ? -22.954 5.636 -1.956 1.00 90.06 103 THR A N 1
ATOM 779 C CA . THR A 1 103 ? -21.886 6.571 -2.345 1.00 90.06 103 THR A CA 1
ATOM 780 C C . THR A 1 103 ? -22.407 7.998 -2.241 1.00 90.06 103 THR A C 1
ATOM 782 O O . THR A 1 103 ? -23.410 8.338 -2.869 1.00 90.06 103 THR A O 1
ATOM 785 N N . THR A 1 104 ? -21.696 8.850 -1.503 1.00 87.12 104 THR A N 1
ATOM 786 C CA . THR A 1 104 ? -22.013 10.281 -1.388 1.00 87.12 104 THR A CA 1
ATOM 787 C C . THR A 1 104 ? -20.943 11.115 -2.081 1.00 87.12 104 THR A C 1
ATOM 789 O O . THR A 1 104 ? -19.752 10.875 -1.902 1.00 87.12 104 THR A O 1
ATOM 792 N N . TYR A 1 105 ? -21.368 12.127 -2.841 1.00 85.19 105 TYR A N 1
ATOM 793 C CA . TYR A 1 105 ? -20.478 13.087 -3.492 1.00 85.19 105 TYR A CA 1
ATOM 794 C C . TYR A 1 105 ? -20.535 14.431 -2.771 1.00 85.19 105 TYR A C 1
ATOM 796 O O . TYR A 1 105 ? -21.609 15.011 -2.609 1.00 85.19 105 TYR A O 1
ATOM 804 N N . TRP A 1 106 ? -19.371 14.950 -2.391 1.00 83.06 106 TRP A N 1
ATOM 805 C CA . TRP A 1 106 ? -19.229 16.265 -1.770 1.00 83.06 106 TRP A CA 1
ATOM 806 C C . TRP A 1 106 ? -18.500 17.211 -2.722 1.00 83.06 106 TRP A C 1
ATOM 808 O O . TRP A 1 106 ? -17.547 16.820 -3.393 1.00 83.06 106 TRP A O 1
ATOM 818 N N . ARG A 1 107 ? -18.941 18.471 -2.783 1.00 83.88 107 ARG A N 1
ATOM 819 C CA . ARG A 1 107 ? -18.285 19.532 -3.556 1.00 83.88 107 ARG A CA 1
ATOM 820 C C . ARG A 1 107 ? -17.967 20.698 -2.631 1.00 83.88 107 ARG A C 1
ATOM 822 O O . ARG A 1 107 ? -18.868 21.442 -2.252 1.00 83.88 107 ARG A O 1
ATOM 829 N N . GLY A 1 108 ? -16.693 20.858 -2.293 1.00 83.81 108 GLY A N 1
ATOM 830 C CA . GLY A 1 108 ? -16.202 22.074 -1.647 1.00 83.81 108 GLY A CA 1
ATOM 831 C C . GLY A 1 108 ? -16.138 23.233 -2.644 1.00 83.81 108 GLY A C 1
ATOM 832 O O . GLY A 1 108 ? -15.888 23.020 -3.832 1.00 83.81 108 GLY A O 1
ATOM 833 N N . ARG A 1 109 ? -16.367 24.461 -2.172 1.00 77.75 109 ARG A N 1
ATOM 834 C CA . ARG A 1 109 ? -15.922 25.675 -2.870 1.00 77.75 109 ARG A CA 1
ATOM 835 C C . ARG A 1 109 ? -14.681 26.172 -2.145 1.00 77.75 109 ARG A C 1
ATOM 837 O O . ARG A 1 109 ? -14.721 26.307 -0.928 1.00 77.75 109 ARG A O 1
ATOM 844 N N . ILE A 1 110 ? -13.613 26.434 -2.886 1.00 76.00 110 ILE A N 1
ATOM 845 C CA . ILE A 1 110 ? -12.473 27.183 -2.363 1.00 76.00 110 ILE A CA 1
ATOM 846 C C . ILE A 1 110 ? -12.860 28.656 -2.495 1.00 76.00 110 ILE A C 1
ATOM 848 O O . ILE A 1 110 ? -13.022 29.150 -3.610 1.00 76.00 110 ILE A O 1
ATOM 852 N N . GLY A 1 111 ? -13.131 29.300 -1.363 1.00 71.88 111 GLY A N 1
ATOM 853 C CA . GLY A 1 111 ? -13.212 30.753 -1.262 1.00 71.88 111 GLY A CA 1
ATOM 854 C C . GLY A 1 111 ? -11.857 31.276 -0.809 1.00 71.88 111 GLY A C 1
ATOM 855 O O . GLY A 1 111 ? -11.205 30.637 0.014 1.00 71.88 111 GLY A O 1
ATOM 856 N N . ASP A 1 112 ? -11.421 32.386 -1.387 1.00 68.38 112 ASP A N 1
ATOM 857 C CA . ASP A 1 112 ? -10.261 33.122 -0.902 1.00 68.38 112 ASP A CA 1
ATOM 858 C C . ASP A 1 112 ? -10.770 34.002 0.250 1.00 68.38 112 ASP A C 1
ATOM 860 O O . ASP A 1 112 ? -11.465 34.985 -0.001 1.00 68.38 112 ASP A O 1
ATOM 864 N N . ASP A 1 113 ? -10.524 33.608 1.504 1.00 61.69 113 ASP A N 1
ATOM 865 C CA . ASP A 1 113 ? -10.754 34.483 2.664 1.00 61.69 113 ASP A CA 1
ATOM 866 C C . ASP A 1 113 ? -9.637 35.539 2.674 1.00 61.69 113 ASP A C 1
ATOM 868 O O . ASP A 1 113 ? -8.689 35.496 3.458 1.00 61.69 113 ASP A O 1
ATOM 872 N N . THR A 1 114 ? -9.732 36.486 1.746 1.00 55.09 114 THR A N 1
ATOM 873 C CA . THR A 1 114 ? -9.116 37.805 1.878 1.00 55.09 114 THR A CA 1
ATOM 874 C C . THR A 1 114 ? -10.193 38.759 2.381 1.00 55.09 114 THR A C 1
ATOM 876 O O . THR A 1 114 ? -10.717 39.570 1.625 1.00 55.09 114 THR A O 1
ATOM 879 N N . ASP A 1 115 ? -10.547 38.627 3.661 1.00 54.22 115 ASP A N 1
ATOM 880 C CA . ASP A 1 115 ? -11.268 39.681 4.375 1.00 54.22 115 ASP A CA 1
ATOM 881 C C . ASP A 1 115 ? -10.254 40.573 5.114 1.00 54.22 115 ASP A C 1
ATOM 883 O O . ASP A 1 115 ? -9.382 40.104 5.851 1.00 54.22 115 ASP A O 1
ATOM 887 N N . GLU A 1 116 ? -10.379 41.860 4.792 1.00 43.84 116 GLU A N 1
ATOM 888 C CA . GLU A 1 116 ? -9.587 43.050 5.133 1.00 43.84 116 GLU A CA 1
ATOM 889 C C . GLU A 1 116 ? -9.767 43.526 6.587 1.00 43.84 116 GLU A C 1
ATOM 891 O O . GLU A 1 116 ? -10.889 43.401 7.136 1.00 43.84 116 GLU A O 1
#

Radius of gyration: 18.75 Å; chains: 1; bounding box: 44×58×43 Å

Secondary structure (DSSP, 8-state):
-PPPTT--EEEEEETT-S-S-TT-PPPP-BTTEEEEEE-PPPTT-------------S-S---TTSHHHHHHHHHHHHHTT-HHHHHHHHHHHHHH-S------------------

Sequence (116 aa):
HPIGEDVWVTSVEMEDELVAALDGAANPEHDRWLTVRGRLAGDDDGRPLVSSPVDVDDGPLRLTHDLAFHEAAYASAAQLGSPALERHDAHLRSTIEGDYQGTTYWRGRIGDDTDE

Foldseek 3Di:
DDDDPPAAEEAEEEPPDPDRDPVPDDDDDDLRYHYQYHYDDDPPPPDPQQWDDADDDPDPDDDCPPVSNSVGSLVSCVVVVDVSSVSSVVVVCVVPDDDDPDDDDDDDDDDDPPDD